Protein AF-A0A839A837-F1 (afdb_monomer)

Secondary structure (DSSP, 8-state):
--HHHHHHHHHHHHHHHHHHHHHHHHHHHHHHHHHHHHSSS-SEEEEEEE-GGG-EEEEEEE--B-TTGGGSTTTT----TT-TTB-HHHHHHHHTTGGGTTHHHHHHHTS-EEESPPPPBTTBSSSSGGGS-HHHHGGGGS--EEE-HHHHHTTTSS-HHHHHHHHHHH-

Organism: NCBI:txid2748684

Mean predicted aligned error: 4.18 Å

Sequence (171 aa):
MKKIDLFLKKSLDLVGSFFAIVILSPLLLVIAILIKIDSNGPVFFRQDRLGKDGTTFKIIKFRTMVNNAEKIGDGLSIKSESDSRITKIGSFLRNTSLDELPQLFNVIKGDMSIVGPRPPVTYHPYKGYENYPEWAKTRFKMLPGVTGLAQITVRNSVSWEKRIEWDVKYI

Structure (mmCIF, N/CA/C/O backbone):
data_AF-A0A839A837-F1
#
_entry.id   AF-A0A839A837-F1
#
loop_
_atom_site.group_PDB
_atom_site.id
_atom_site.type_symbol
_atom_site.label_atom_id
_atom_site.label_alt_id
_atom_site.label_comp_id
_atom_site.label_asym_id
_atom_site.label_entity_id
_atom_site.label_seq_id
_atom_site.pdbx_PDB_ins_code
_atom_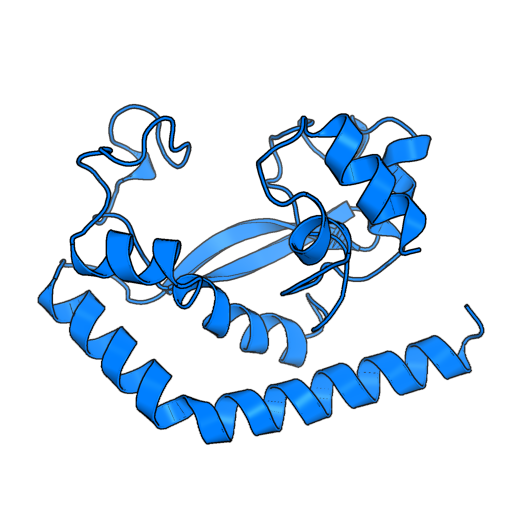site.Cartn_x
_atom_site.Cartn_y
_atom_site.Cartn_z
_atom_site.occupancy
_atom_site.B_iso_or_equiv
_atom_site.auth_seq_id
_atom_site.auth_comp_id
_atom_site.auth_asym_id
_atom_site.auth_atom_id
_atom_site.pdbx_PDB_model_num
ATOM 1 N N . MET A 1 1 ? 10.949 -6.768 -19.258 1.00 65.19 1 MET A N 1
ATOM 2 C CA . MET A 1 1 ? 10.176 -8.026 -19.108 1.00 65.19 1 MET A CA 1
ATOM 3 C C . MET A 1 1 ? 9.564 -8.426 -20.439 1.00 65.19 1 MET A C 1
ATOM 5 O O . MET A 1 1 ? 9.120 -7.546 -21.176 1.00 65.19 1 MET A O 1
ATOM 9 N N . LYS A 1 2 ? 9.540 -9.722 -20.766 1.00 80.00 2 LYS A N 1
ATOM 10 C CA . LYS A 1 2 ? 8.839 -10.205 -21.964 1.00 80.00 2 LYS A CA 1
ATOM 11 C C . LYS A 1 2 ? 7.330 -10.028 -21.751 1.00 80.00 2 LYS A C 1
ATOM 13 O O . LYS A 1 2 ? 6.849 -10.071 -20.621 1.00 80.00 2 LYS A O 1
ATOM 18 N N . LYS A 1 3 ? 6.560 -9.835 -22.830 1.00 83.44 3 LYS A N 1
ATOM 19 C CA . LYS A 1 3 ? 5.089 -9.686 -22.747 1.00 83.44 3 LYS A CA 1
ATOM 20 C C . LYS A 1 3 ? 4.428 -10.858 -22.007 1.00 83.44 3 LYS A C 1
ATOM 22 O O . LYS A 1 3 ? 3.451 -10.652 -21.294 1.00 83.44 3 LYS A O 1
ATOM 27 N N . ILE A 1 4 ? 4.995 -12.056 -22.147 1.00 89.75 4 ILE A N 1
ATOM 28 C CA . ILE A 1 4 ? 4.509 -13.268 -21.488 1.00 89.75 4 ILE A CA 1
ATOM 29 C C . ILE A 1 4 ? 4.685 -13.222 -19.965 1.00 89.75 4 ILE A C 1
ATOM 31 O O . ILE A 1 4 ? 3.758 -13.573 -19.245 1.00 89.75 4 ILE A O 1
ATOM 35 N N . ASP A 1 5 ? 5.800 -12.680 -19.469 1.00 90.12 5 ASP A N 1
ATOM 36 C CA . ASP A 1 5 ? 6.059 -12.546 -18.030 1.00 90.12 5 ASP A CA 1
ATOM 37 C C . ASP A 1 5 ? 5.028 -11.614 -17.382 1.00 90.12 5 ASP A C 1
ATOM 39 O O . ASP A 1 5 ? 4.507 -11.887 -16.304 1.00 90.12 5 ASP A O 1
ATOM 43 N N . LEU A 1 6 ? 4.694 -10.515 -18.068 1.00 88.44 6 LEU A N 1
ATOM 44 C CA . LEU A 1 6 ? 3.680 -9.563 -17.611 1.00 88.44 6 LEU A CA 1
ATOM 45 C C . LEU A 1 6 ? 2.275 -10.168 -17.621 1.00 88.44 6 LEU A C 1
ATOM 47 O O . LEU A 1 6 ? 1.478 -9.863 -16.735 1.00 88.44 6 LEU A O 1
ATOM 51 N N . PHE A 1 7 ? 1.965 -11.005 -18.612 1.00 92.56 7 PHE A N 1
ATOM 52 C CA . PHE A 1 7 ? 0.693 -11.717 -18.670 1.00 92.56 7 PHE A CA 1
ATOM 53 C C . PHE A 1 7 ? 0.566 -12.709 -17.509 1.00 92.56 7 PHE A C 1
ATOM 55 O O . PHE A 1 7 ? -0.383 -12.613 -16.735 1.00 92.56 7 PHE A O 1
ATOM 62 N N . LEU A 1 8 ? 1.565 -13.580 -17.327 1.00 95.12 8 LEU A N 1
ATOM 63 C CA . LEU A 1 8 ? 1.607 -14.542 -16.223 1.00 95.12 8 LEU A CA 1
ATOM 64 C C . LEU A 1 8 ? 1.513 -13.843 -14.867 1.00 95.12 8 LEU A C 1
ATOM 66 O O . LEU A 1 8 ? 0.729 -14.254 -14.014 1.00 95.12 8 LEU A O 1
ATOM 70 N N . LYS A 1 9 ? 2.253 -12.743 -14.691 1.00 94.19 9 LYS A N 1
ATOM 71 C CA . LYS A 1 9 ? 2.192 -11.924 -13.482 1.00 94.19 9 LYS A CA 1
ATOM 72 C C . LYS A 1 9 ? 0.773 -11.430 -13.196 1.00 94.19 9 LYS A C 1
ATOM 74 O O . LYS A 1 9 ? 0.286 -11.624 -12.089 1.00 94.19 9 LYS A O 1
ATOM 79 N N . LYS A 1 10 ? 0.097 -10.837 -14.184 1.00 94.25 10 LYS A N 1
ATOM 80 C CA . LYS A 1 10 ? -1.279 -10.342 -14.015 1.00 94.25 10 LYS A CA 1
ATOM 81 C C . LYS A 1 10 ? -2.264 -11.462 -13.679 1.00 94.25 10 LYS A C 1
ATOM 83 O O . LYS A 1 10 ? -3.135 -11.263 -12.837 1.00 94.25 10 LYS A O 1
ATOM 88 N N . SER A 1 11 ? -2.126 -12.629 -14.308 1.00 96.31 11 SER A N 1
ATOM 89 C CA . SER A 1 11 ? -2.960 -13.795 -14.002 1.00 96.31 11 SER A CA 1
ATOM 90 C C . SER A 1 11 ? -2.745 -14.281 -12.568 1.00 96.31 11 SER A C 1
ATOM 92 O O . SER A 1 11 ? -3.720 -14.522 -11.860 1.00 96.31 11 SER A O 1
ATOM 94 N N . LEU A 1 12 ? -1.490 -14.366 -12.115 1.00 97.12 12 LEU A N 1
ATOM 95 C CA . LEU A 1 12 ? -1.158 -14.719 -10.732 1.00 97.12 12 LEU A CA 1
ATOM 96 C C . LEU A 1 12 ? -1.680 -13.680 -9.734 1.00 97.12 12 LEU A C 1
ATOM 98 O O . LEU A 1 12 ? -2.237 -14.058 -8.708 1.00 97.12 12 LEU A O 1
ATOM 102 N N . ASP A 1 13 ? -1.547 -12.389 -10.046 1.00 97.62 13 ASP A N 1
ATOM 103 C CA . ASP A 1 13 ? -2.044 -11.298 -9.205 1.00 97.62 13 ASP A CA 1
ATOM 104 C C . ASP A 1 13 ? -3.574 -11.385 -9.032 1.00 97.62 13 ASP A C 1
ATOM 106 O O . ASP A 1 13 ? -4.076 -11.275 -7.911 1.00 97.62 13 ASP A O 1
ATOM 110 N N . LEU A 1 14 ? -4.317 -11.645 -10.114 1.00 97.75 14 LEU A N 1
ATOM 111 C CA . LEU A 1 14 ? -5.775 -11.789 -10.083 1.00 97.75 14 LEU A CA 1
ATOM 112 C C . LEU A 1 14 ? -6.218 -13.034 -9.302 1.00 97.75 14 LEU A C 1
ATOM 114 O O . LEU A 1 14 ? -7.021 -12.926 -8.375 1.00 97.75 14 LEU A O 1
ATOM 118 N N . VAL A 1 15 ? -5.685 -14.206 -9.660 1.00 98.19 15 VAL A N 1
ATOM 119 C CA . VAL A 1 15 ? -6.055 -15.488 -9.038 1.00 98.19 15 VAL A CA 1
ATOM 120 C C . VAL A 1 15 ? -5.650 -15.504 -7.564 1.00 98.19 15 VAL A C 1
ATOM 122 O O . VAL A 1 15 ? -6.458 -15.847 -6.701 1.00 98.19 15 VAL A O 1
ATOM 125 N N . GLY A 1 16 ? -4.426 -15.069 -7.259 1.00 98.00 16 GLY A N 1
ATOM 126 C CA . GLY A 1 16 ? -3.912 -14.995 -5.895 1.00 98.00 16 GLY A CA 1
ATOM 127 C C . GLY A 1 16 ? -4.724 -14.044 -5.020 1.00 98.00 16 GLY A C 1
ATOM 128 O O . GLY A 1 16 ? -5.091 -14.409 -3.906 1.00 98.00 16 GLY A O 1
ATOM 129 N N . SER A 1 17 ? -5.079 -12.859 -5.530 1.00 97.62 17 SER A N 1
ATOM 130 C CA . SER A 1 17 ? -5.884 -11.894 -4.766 1.00 97.62 17 SER A CA 1
ATOM 131 C C . SER A 1 17 ? -7.315 -12.375 -4.549 1.00 97.62 17 SER A C 1
ATOM 133 O O . SER A 1 17 ? -7.863 -12.163 -3.469 1.00 97.62 17 SER A O 1
ATOM 135 N N . PHE A 1 18 ? -7.908 -13.056 -5.535 1.00 98.19 18 PHE A N 1
ATOM 136 C CA . PHE A 1 18 ? -9.233 -13.659 -5.398 1.00 98.19 18 PHE A CA 1
ATOM 137 C C . PHE A 1 18 ? -9.267 -14.684 -4.259 1.00 98.19 18 PHE A C 1
ATOM 139 O O . PHE A 1 18 ? -10.060 -14.538 -3.327 1.00 98.19 18 PHE A O 1
ATOM 146 N N . PHE A 1 19 ? -8.368 -15.672 -4.276 1.00 98.25 19 PHE A N 1
ATOM 147 C CA . PHE A 1 19 ? -8.312 -16.680 -3.215 1.00 98.25 19 PHE A CA 1
ATOM 148 C C . PHE A 1 19 ? -7.941 -16.078 -1.858 1.00 98.25 19 PHE A C 1
ATOM 150 O O . PHE A 1 19 ? -8.549 -16.438 -0.851 1.00 98.25 19 PHE A O 1
ATOM 157 N N . ALA A 1 20 ? -7.007 -15.123 -1.824 1.00 97.81 20 ALA A N 1
ATOM 158 C CA . ALA A 1 20 ? -6.653 -14.422 -0.595 1.00 97.81 20 ALA A CA 1
ATOM 159 C C . ALA A 1 20 ? -7.863 -13.700 0.013 1.00 97.81 20 ALA A C 1
ATOM 161 O O . ALA A 1 20 ? -8.095 -13.823 1.211 1.00 97.81 20 ALA A O 1
ATOM 162 N N . ILE A 1 21 ? -8.676 -13.005 -0.791 1.00 97.94 21 ILE A N 1
ATOM 163 C CA . ILE A 1 21 ? -9.896 -12.347 -0.303 1.00 97.94 21 ILE A CA 1
ATOM 164 C C . ILE A 1 21 ? -10.902 -13.366 0.228 1.00 97.94 21 ILE A C 1
ATOM 166 O O . ILE A 1 21 ? -11.457 -13.141 1.299 1.00 97.94 21 ILE A O 1
ATOM 170 N N . VAL A 1 22 ? -11.129 -14.480 -0.475 1.00 98.06 22 VAL A N 1
ATOM 171 C CA . VAL A 1 22 ? -12.069 -15.521 -0.024 1.00 98.06 22 VAL A CA 1
ATOM 172 C C . VAL A 1 22 ? -11.633 -16.092 1.327 1.00 98.06 22 VAL A C 1
ATOM 174 O O . VAL A 1 22 ? -12.423 -16.096 2.271 1.00 98.06 22 VAL A O 1
ATOM 177 N N . ILE A 1 23 ? -10.365 -16.495 1.446 1.00 98.25 23 ILE A N 1
ATOM 178 C CA . ILE A 1 23 ? -9.805 -17.092 2.668 1.00 98.25 23 ILE A CA 1
ATOM 179 C C . ILE A 1 23 ? -9.787 -16.083 3.821 1.00 98.25 23 ILE A C 1
ATOM 181 O O . ILE A 1 23 ? -10.133 -16.422 4.950 1.00 98.25 23 ILE A O 1
ATOM 185 N N . LEU A 1 24 ? -9.408 -14.832 3.548 1.00 97.56 24 LEU A N 1
ATOM 186 C CA . LEU A 1 24 ? -9.317 -13.782 4.563 1.00 97.56 24 LEU A CA 1
ATOM 187 C C . LEU A 1 24 ? -10.666 -13.116 4.859 1.00 97.56 24 LEU A C 1
ATOM 189 O O . LEU A 1 24 ? -10.741 -12.324 5.796 1.00 97.56 24 LEU A O 1
ATOM 193 N N . SER A 1 25 ? -11.734 -13.416 4.114 1.00 97.50 25 SER A N 1
ATOM 194 C CA . SER A 1 25 ? -13.031 -12.746 4.273 1.00 97.50 25 SER A CA 1
ATOM 195 C C . SER A 1 25 ? -13.595 -12.781 5.702 1.00 97.50 25 SER A C 1
ATOM 197 O O . SER A 1 25 ? -14.081 -11.730 6.134 1.00 97.50 25 SER A O 1
ATOM 199 N N . PRO A 1 26 ? -13.461 -13.867 6.500 1.00 98.06 26 PRO A N 1
ATOM 200 C CA . PRO A 1 26 ? -13.911 -13.848 7.892 1.00 98.06 26 PRO A CA 1
ATOM 201 C C . PRO A 1 26 ? -13.113 -12.847 8.736 1.00 98.06 26 PRO A C 1
ATOM 203 O O . PRO A 1 26 ? -13.690 -12.084 9.509 1.00 98.06 26 PRO A O 1
ATOM 206 N N . LEU A 1 27 ? -11.791 -12.784 8.541 1.00 97.69 27 LEU A N 1
ATOM 207 C CA . LEU A 1 27 ? -10.919 -11.831 9.229 1.00 97.69 27 LEU A CA 1
ATOM 208 C C . LEU A 1 27 ? -11.235 -10.385 8.819 1.00 97.69 27 LEU A C 1
ATOM 210 O O . LEU A 1 27 ? -11.336 -9.512 9.679 1.00 97.69 27 LEU A O 1
ATOM 214 N N . LEU A 1 28 ? -11.430 -10.127 7.522 1.00 97.50 28 LEU A N 1
ATOM 215 C CA . LEU A 1 28 ? -11.800 -8.802 7.015 1.00 97.50 28 LEU A CA 1
ATOM 216 C C . LEU A 1 28 ? -13.129 -8.323 7.613 1.00 97.50 28 LEU A C 1
ATOM 218 O O . LEU A 1 28 ? -13.253 -7.145 7.952 1.00 97.50 28 LEU A O 1
ATOM 222 N N . LEU A 1 29 ? -14.101 -9.227 7.775 1.00 98.06 29 LEU A N 1
ATOM 223 C CA . LEU A 1 29 ? -15.386 -8.924 8.401 1.00 98.06 29 LEU A CA 1
ATOM 224 C C . LEU A 1 29 ? -15.228 -8.586 9.889 1.00 98.06 29 LEU A C 1
ATOM 226 O O . LEU A 1 29 ? -15.771 -7.580 10.343 1.00 98.06 29 LEU A O 1
ATOM 230 N N . VAL A 1 30 ? -14.443 -9.370 10.635 1.00 98.25 30 VAL A N 1
ATOM 231 C CA . VAL A 1 30 ? -14.146 -9.087 12.051 1.00 98.25 30 VAL A CA 1
ATOM 232 C C . VAL A 1 30 ? -13.478 -7.719 12.201 1.00 98.25 30 VAL A C 1
ATOM 234 O O . VAL A 1 30 ? -13.924 -6.905 13.008 1.00 98.25 30 VAL A O 1
ATOM 237 N N . ILE A 1 31 ? -12.467 -7.416 11.382 1.00 97.94 31 ILE A N 1
ATOM 238 C CA . ILE A 1 31 ? -11.794 -6.108 11.393 1.00 97.94 31 ILE A CA 1
ATOM 239 C C . ILE A 1 31 ? -12.788 -4.979 11.086 1.00 97.94 31 ILE A C 1
ATOM 241 O O . ILE A 1 31 ? -12.788 -3.954 11.771 1.00 97.94 31 ILE A O 1
ATOM 245 N N . ALA A 1 32 ? -13.668 -5.162 10.097 1.00 97.56 32 ALA A N 1
ATOM 246 C CA . ALA A 1 32 ? -14.683 -4.174 9.744 1.00 97.56 32 ALA A CA 1
ATOM 247 C C . ALA A 1 32 ? -15.636 -3.861 10.911 1.00 97.56 32 ALA A C 1
ATOM 249 O O . ALA A 1 32 ? -15.954 -2.691 11.145 1.00 97.56 32 ALA A O 1
ATOM 250 N N . ILE A 1 33 ? -16.053 -4.887 11.659 1.00 97.81 33 ILE A N 1
ATOM 251 C CA . ILE A 1 33 ? -16.887 -4.740 12.859 1.00 97.81 33 ILE A CA 1
ATOM 252 C C . ILE A 1 33 ? -16.116 -3.994 13.956 1.00 97.81 33 ILE A C 1
ATOM 254 O O . ILE A 1 33 ? -16.632 -3.018 14.500 1.00 97.81 33 ILE A O 1
ATOM 258 N N . LEU A 1 34 ? -14.865 -4.379 14.235 1.00 97.19 34 LEU A N 1
ATOM 259 C CA . LEU A 1 34 ? -14.033 -3.717 15.249 1.00 97.19 34 LEU A CA 1
ATOM 260 C C . LEU A 1 34 ? -13.837 -2.223 14.954 1.00 97.19 34 LEU A C 1
ATOM 262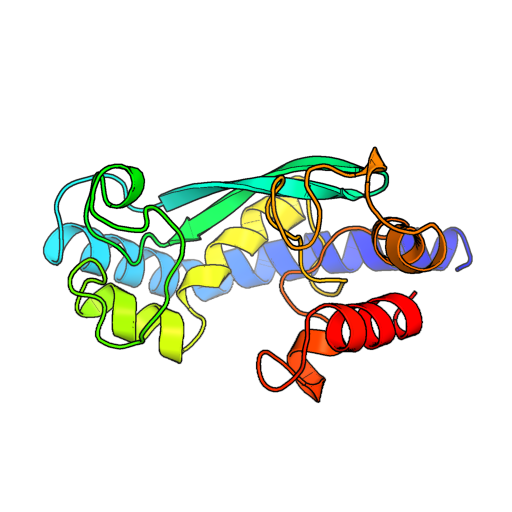 O O . LEU A 1 34 ? -13.954 -1.401 15.859 1.00 97.19 34 LEU A O 1
ATOM 266 N N . ILE A 1 35 ? -13.626 -1.846 13.689 1.00 96.81 35 ILE A N 1
ATOM 267 C CA . ILE A 1 35 ? -13.502 -0.434 13.280 1.00 96.81 35 ILE A CA 1
ATOM 268 C C . ILE A 1 35 ? -14.792 0.351 13.547 1.00 96.81 35 ILE A C 1
ATOM 270 O O . ILE A 1 35 ? -14.723 1.529 13.908 1.00 96.81 35 ILE A O 1
ATOM 274 N N . LYS A 1 36 ? -15.961 -0.274 13.347 1.00 95.81 36 LYS A N 1
ATOM 275 C CA . LYS A 1 36 ? -17.272 0.345 13.597 1.00 95.81 36 LYS A CA 1
ATOM 276 C C . LYS A 1 36 ? -17.568 0.527 15.080 1.00 95.81 36 LYS A C 1
ATOM 278 O O . LYS A 1 36 ? -18.227 1.501 15.427 1.00 95.81 36 LYS A O 1
ATOM 283 N N . ILE A 1 37 ? -17.084 -0.384 15.920 1.00 95.81 37 ILE A N 1
ATOM 284 C CA . ILE A 1 37 ? -17.207 -0.288 17.378 1.00 95.81 37 ILE A CA 1
ATOM 285 C C . ILE A 1 37 ? -16.257 0.787 17.925 1.00 95.81 37 ILE A C 1
ATOM 287 O O . ILE A 1 37 ? -16.652 1.569 18.782 1.00 95.81 37 ILE A O 1
ATOM 291 N N . ASP A 1 38 ? -15.024 0.856 17.414 1.00 92.75 38 ASP A N 1
ATOM 292 C CA . ASP A 1 38 ? -13.987 1.759 17.935 1.00 92.75 38 ASP A CA 1
ATOM 293 C C . ASP A 1 38 ? -14.210 3.231 17.540 1.00 92.75 38 ASP A C 1
ATOM 295 O O . ASP A 1 38 ? -13.845 4.143 18.279 1.00 92.75 38 ASP A O 1
ATOM 299 N N . SER A 1 39 ? -14.811 3.505 16.372 1.00 91.88 39 SER A N 1
ATOM 300 C CA . SER A 1 39 ? -15.118 4.885 15.965 1.00 91.88 39 SER A CA 1
ATOM 301 C C . SER A 1 39 ? -16.256 5.013 14.944 1.00 91.88 39 SER A C 1
ATOM 303 O O . SER A 1 39 ? -16.414 4.214 14.019 1.00 91.88 39 SER A O 1
ATOM 305 N N . ASN A 1 40 ? -17.012 6.112 15.030 1.00 90.81 40 ASN A N 1
ATOM 306 C CA . ASN A 1 40 ? -18.067 6.450 14.066 1.00 90.81 40 ASN A CA 1
ATOM 307 C C . ASN A 1 40 ? -17.512 6.703 12.659 1.00 90.81 40 ASN A C 1
ATOM 309 O O . ASN A 1 40 ? -16.434 7.270 12.520 1.00 90.81 40 ASN A O 1
ATOM 313 N N . GLY A 1 41 ? -18.258 6.346 11.607 1.00 91.56 41 GLY A N 1
ATOM 314 C CA . GLY A 1 41 ? -17.941 6.628 10.192 1.00 91.56 41 GLY A CA 1
ATOM 315 C C . GLY A 1 41 ? -17.659 5.376 9.337 1.00 91.56 41 GLY A C 1
ATOM 316 O O . GLY A 1 41 ? -18.060 4.275 9.725 1.00 91.56 41 GLY A O 1
ATOM 317 N N . PRO A 1 42 ? -17.073 5.515 8.132 1.00 94.88 42 PRO A N 1
ATOM 318 C CA . PRO A 1 42 ? -16.893 4.404 7.192 1.00 94.88 42 PRO A CA 1
ATOM 319 C C . PRO A 1 42 ? -15.776 3.436 7.611 1.00 94.88 42 PRO A C 1
ATOM 321 O O . PRO A 1 42 ? -14.779 3.842 8.196 1.00 94.88 42 PRO A O 1
ATOM 324 N N . VAL A 1 43 ? -15.921 2.154 7.251 1.00 96.81 43 VAL A 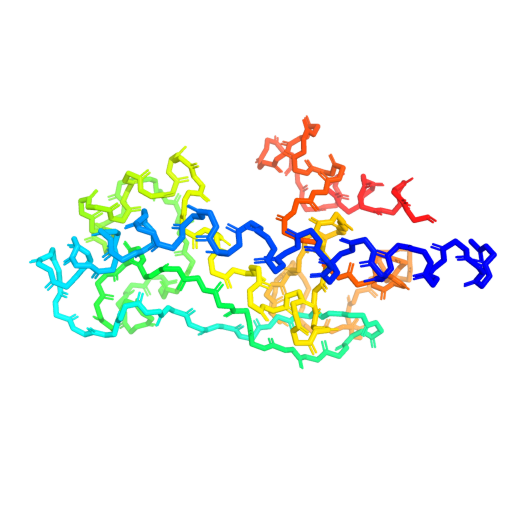N 1
ATOM 325 C CA . VAL A 1 43 ? -14.893 1.118 7.492 1.00 96.81 43 VAL A CA 1
ATOM 326 C C . VAL A 1 43 ? -13.654 1.350 6.630 1.00 96.81 43 VAL A C 1
ATOM 328 O O . VAL A 1 43 ? -12.526 1.212 7.099 1.00 96.81 43 VAL A O 1
ATOM 331 N N . PHE A 1 44 ? -13.868 1.692 5.359 1.00 96.75 44 PHE A N 1
ATOM 332 C CA . PHE A 1 44 ? -12.792 1.865 4.397 1.00 96.75 44 PHE A CA 1
ATOM 333 C C . PHE A 1 44 ? -12.374 3.324 4.284 1.00 96.75 44 PHE A C 1
ATOM 335 O O . PHE A 1 44 ? -13.206 4.222 4.137 1.00 96.75 44 PHE A O 1
ATOM 342 N N . PHE A 1 45 ? -11.065 3.528 4.275 1.00 94.62 45 PHE A N 1
ATOM 343 C CA . PHE A 1 45 ? -10.420 4.769 3.898 1.00 94.62 45 PHE A CA 1
ATOM 344 C C . PHE A 1 45 ? -9.986 4.689 2.431 1.00 94.62 45 PHE A C 1
ATOM 346 O O . PHE A 1 45 ? -9.484 3.658 1.975 1.00 94.62 45 PHE A O 1
ATOM 353 N N . ARG A 1 46 ? -10.192 5.781 1.689 1.00 95.44 46 ARG A N 1
ATOM 354 C CA . ARG A 1 46 ? -9.798 5.895 0.282 1.00 95.44 46 ARG A CA 1
ATOM 355 C C . ARG A 1 46 ? -8.965 7.147 0.073 1.00 95.44 46 ARG A C 1
ATOM 357 O O . ARG A 1 46 ? -9.354 8.217 0.531 1.00 95.44 46 ARG A O 1
ATOM 364 N N . GLN A 1 47 ? -7.855 7.023 -0.647 1.00 94.88 47 GLN A N 1
ATOM 365 C CA . GLN A 1 47 ? -6.981 8.156 -0.950 1.00 94.88 47 GLN A CA 1
ATOM 366 C C . GLN A 1 47 ? -6.415 8.049 -2.360 1.00 94.88 47 GLN A C 1
ATOM 368 O O . GLN A 1 47 ? -6.102 6.954 -2.826 1.00 94.88 47 GLN A O 1
ATOM 373 N N . ASP A 1 48 ? -6.253 9.189 -3.023 1.00 97.00 48 ASP A N 1
ATOM 374 C CA . ASP A 1 48 ? -5.626 9.221 -4.337 1.00 97.00 48 ASP A CA 1
ATOM 375 C C . ASP A 1 48 ? -4.131 8.880 -4.234 1.00 97.00 48 ASP A C 1
ATOM 377 O O . ASP A 1 48 ? -3.415 9.256 -3.289 1.00 97.00 48 ASP A O 1
ATOM 381 N N . ARG A 1 49 ? -3.678 8.094 -5.204 1.00 97.75 49 ARG A N 1
ATOM 382 C CA . ARG A 1 49 ? -2.324 7.565 -5.322 1.00 97.75 49 ARG A CA 1
ATOM 383 C C . ARG A 1 49 ? -1.868 7.614 -6.767 1.00 97.75 49 ARG A C 1
ATOM 385 O O . ARG A 1 49 ? -2.681 7.439 -7.669 1.00 97.75 49 ARG A O 1
ATOM 392 N N . LEU A 1 50 ? -0.564 7.792 -6.961 1.00 98.12 50 LEU A N 1
ATOM 393 C CA . LEU A 1 50 ? 0.052 7.625 -8.274 1.00 98.12 50 LEU A CA 1
ATOM 394 C C . LEU A 1 50 ? 0.305 6.136 -8.528 1.00 98.12 50 LEU A C 1
ATOM 396 O O . LEU A 1 50 ? 0.902 5.443 -7.700 1.00 98.12 50 LEU A O 1
ATOM 400 N N . GLY A 1 51 ? -0.176 5.659 -9.667 1.00 97.50 51 GLY A N 1
ATOM 401 C CA . GLY A 1 51 ? -0.013 4.307 -10.174 1.00 97.50 51 GLY A CA 1
ATOM 402 C C . GLY A 1 51 ? 0.848 4.274 -11.431 1.00 97.50 51 GLY A C 1
ATOM 403 O O . GLY A 1 51 ? 1.704 5.135 -11.648 1.00 97.50 51 GLY A O 1
ATOM 404 N N . LYS A 1 52 ? 0.635 3.244 -12.251 1.00 97.12 52 LYS A N 1
ATOM 405 C CA . LYS A 1 52 ? 1.430 3.012 -13.456 1.00 97.12 52 LYS A CA 1
ATOM 406 C C . LYS A 1 52 ? 1.344 4.206 -14.414 1.00 97.12 52 LYS A C 1
ATOM 408 O O . LYS A 1 52 ? 0.258 4.741 -14.625 1.00 97.12 52 LYS A O 1
ATOM 413 N N . ASP A 1 53 ? 2.478 4.610 -14.975 1.00 96.81 53 ASP A N 1
ATOM 414 C CA . ASP A 1 53 ? 2.609 5.722 -15.924 1.00 96.81 53 ASP A CA 1
ATOM 415 C C . ASP A 1 53 ? 2.013 7.045 -15.389 1.00 96.81 53 ASP A C 1
ATOM 417 O O . ASP A 1 53 ? 1.518 7.874 -16.144 1.00 96.81 53 ASP A O 1
ATOM 421 N N . GLY A 1 54 ? 2.007 7.229 -14.061 1.00 96.12 54 GLY A N 1
ATOM 422 C CA . GLY A 1 54 ? 1.475 8.430 -13.407 1.00 96.12 54 GLY A CA 1
ATOM 423 C C . GLY A 1 54 ? -0.051 8.471 -13.270 1.00 96.12 54 G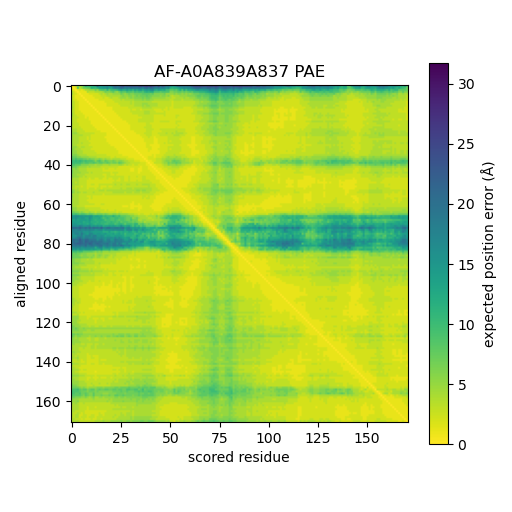LY A C 1
ATOM 424 O O . GLY A 1 54 ? -0.585 9.421 -12.694 1.00 96.12 54 GLY A O 1
ATOM 425 N N . THR A 1 55 ? -0.765 7.442 -13.739 1.00 97.38 55 THR A N 1
ATOM 426 C CA . THR A 1 55 ? -2.229 7.356 -13.623 1.00 97.38 55 THR A CA 1
ATOM 427 C C . THR A 1 55 ? -2.674 7.397 -12.162 1.00 97.38 55 THR A C 1
ATOM 429 O O . THR A 1 55 ? -2.081 6.757 -11.295 1.00 97.38 55 THR A O 1
ATOM 432 N N . THR A 1 56 ? -3.712 8.177 -11.855 1.00 97.94 56 THR A N 1
ATOM 433 C CA . THR A 1 56 ? -4.216 8.284 -10.478 1.00 97.94 56 THR A CA 1
ATOM 434 C C . THR A 1 56 ? -5.284 7.230 -10.213 1.00 97.94 56 THR A C 1
ATOM 436 O O . THR A 1 56 ? -6.194 7.048 -11.018 1.00 97.94 56 THR A O 1
ATOM 439 N N . PHE A 1 57 ? -5.209 6.572 -9.057 1.00 98.19 57 PHE A N 1
ATOM 440 C CA . PHE A 1 57 ? -6.234 5.640 -8.588 1.00 98.19 57 PHE A CA 1
ATOM 441 C C . PHE A 1 57 ? -6.523 5.838 -7.096 1.00 98.19 57 PHE A C 1
ATOM 443 O O . PHE A 1 57 ? -5.728 6.428 -6.361 1.00 98.19 57 PHE A O 1
ATOM 450 N N . LYS A 1 58 ? -7.670 5.325 -6.638 1.00 98.06 58 LYS A N 1
ATOM 451 C CA . LYS A 1 58 ? -8.054 5.351 -5.222 1.00 98.06 58 LYS A CA 1
ATOM 452 C C . LYS A 1 58 ? -7.614 4.066 -4.537 1.00 98.06 58 LYS A C 1
ATOM 454 O O . LYS A 1 58 ? -8.211 3.013 -4.762 1.00 98.06 58 LYS A O 1
ATOM 459 N N . ILE A 1 59 ? -6.610 4.164 -3.671 1.00 97.81 59 ILE A N 1
ATOM 460 C CA . ILE A 1 59 ? -6.209 3.044 -2.816 1.00 97.81 59 ILE A CA 1
ATOM 461 C C . ILE A 1 59 ? -7.287 2.782 -1.768 1.00 97.81 59 ILE A C 1
ATOM 463 O O . ILE A 1 59 ? -7.859 3.732 -1.232 1.00 97.81 59 ILE A O 1
ATOM 467 N N . ILE A 1 60 ? -7.557 1.513 -1.474 1.00 97.88 60 ILE A N 1
ATOM 468 C CA . ILE A 1 60 ? -8.516 1.095 -0.452 1.00 97.88 60 ILE A CA 1
ATOM 469 C C . ILE A 1 60 ? -7.735 0.545 0.739 1.00 97.88 60 ILE A C 1
ATOM 471 O O . ILE A 1 60 ? -6.900 -0.343 0.593 1.00 97.88 60 ILE A O 1
ATOM 475 N N . LYS A 1 61 ? -8.017 1.071 1.928 1.00 96.69 61 LYS A N 1
ATOM 476 C CA . LYS A 1 61 ? -7.472 0.582 3.198 1.00 96.69 61 LYS A CA 1
ATOM 477 C C . LYS A 1 61 ? -8.568 0.486 4.238 1.00 96.69 61 LYS A C 1
ATOM 479 O O . LYS A 1 61 ? -9.613 1.126 4.100 1.00 96.69 61 LYS A O 1
ATOM 484 N N . PHE A 1 62 ? -8.321 -0.249 5.311 1.00 97.69 62 PHE A N 1
ATOM 485 C CA . PHE A 1 62 ? -9.111 -0.050 6.515 1.00 97.69 62 PHE A CA 1
ATOM 486 C C . PHE A 1 62 ? -8.794 1.309 7.127 1.00 97.69 62 PHE A C 1
ATOM 488 O O . PHE A 1 62 ? -7.662 1.794 7.094 1.00 97.69 62 PHE A O 1
ATOM 495 N N . ARG A 1 63 ? -9.819 1.950 7.676 1.00 95.69 63 ARG A N 1
ATOM 496 C CA . ARG A 1 63 ? -9.659 3.214 8.373 1.00 95.69 63 ARG A CA 1
ATOM 497 C C . ARG A 1 63 ? -8.987 2.972 9.722 1.00 95.69 63 ARG A C 1
ATOM 499 O O . ARG A 1 63 ? -9.516 2.253 10.559 1.00 95.69 63 ARG A O 1
ATOM 506 N N . THR A 1 64 ? -7.861 3.642 9.942 1.00 94.00 64 THR A N 1
ATOM 507 C CA . THR A 1 64 ? -7.104 3.567 11.203 1.00 94.00 64 THR A CA 1
ATOM 508 C C . THR A 1 64 ? -7.213 4.843 12.042 1.00 94.00 64 THR A C 1
ATOM 510 O O . THR A 1 64 ? -6.804 4.862 13.199 1.00 94.00 64 THR A O 1
ATOM 513 N N . MET A 1 65 ? -7.741 5.925 11.468 1.00 92.44 65 MET A N 1
ATOM 514 C CA . MET A 1 65 ? -7.889 7.224 12.128 1.00 92.44 65 MET A CA 1
ATOM 515 C C . MET A 1 65 ? -9.364 7.555 12.369 1.00 92.44 65 MET A C 1
ATOM 517 O O . MET A 1 65 ? -10.241 7.019 11.691 1.00 92.44 65 MET A O 1
ATOM 521 N N . VAL A 1 66 ? -9.638 8.451 13.316 1.00 90.06 66 VAL A N 1
ATOM 522 C CA . VAL A 1 66 ? -10.984 8.979 13.570 1.00 90.06 66 VAL A CA 1
ATOM 523 C C . VAL A 1 66 ? -11.578 9.615 12.312 1.00 90.06 66 VAL A C 1
ATOM 525 O O . VAL A 1 66 ? -10.868 10.048 11.401 1.00 90.06 66 VAL A O 1
ATOM 528 N N . ASN A 1 67 ? -12.907 9.678 12.245 1.00 84.56 67 ASN A N 1
ATOM 529 C CA . ASN A 1 67 ? -13.576 10.357 11.141 1.00 84.56 67 ASN A CA 1
ATOM 530 C C . ASN A 1 67 ? -13.194 11.845 11.108 1.00 84.56 67 ASN A C 1
ATOM 532 O O . ASN A 1 67 ? -13.129 12.480 12.159 1.00 84.56 67 ASN A O 1
ATOM 536 N N . ASN A 1 68 ? -12.996 12.404 9.914 1.00 82.19 68 ASN A N 1
ATOM 537 C CA . ASN A 1 68 ? -12.513 13.772 9.694 1.00 82.19 68 ASN A CA 1
ATOM 538 C C . ASN A 1 68 ? -11.072 14.050 10.169 1.00 82.19 68 ASN A C 1
ATOM 540 O O . ASN A 1 68 ? -10.717 15.214 10.359 1.00 82.19 68 ASN A O 1
ATOM 544 N N . ALA A 1 69 ? -10.226 13.030 10.356 1.00 81.56 69 ALA A N 1
ATOM 545 C CA . ALA A 1 69 ? -8.818 13.232 10.713 1.00 81.56 69 ALA A CA 1
ATOM 546 C C . ALA A 1 69 ? -8.068 14.149 9.726 1.00 81.56 69 ALA A C 1
ATOM 548 O O . ALA A 1 69 ? -7.141 14.852 10.122 1.00 81.56 69 ALA A O 1
ATOM 549 N N . GLU A 1 70 ? -8.499 14.204 8.463 1.00 77.81 70 GLU A N 1
ATOM 550 C CA . GLU A 1 70 ? -7.968 15.113 7.449 1.00 77.81 70 GLU A CA 1
ATOM 551 C C . GLU A 1 70 ? -8.184 16.602 7.768 1.00 77.81 70 GLU A C 1
ATOM 553 O O . GLU A 1 70 ? -7.452 17.436 7.244 1.00 77.81 70 GLU A O 1
ATOM 558 N N . LYS A 1 71 ? -9.151 16.934 8.635 1.00 78.25 71 LYS A N 1
ATOM 559 C CA . LYS A 1 71 ? -9.479 18.308 9.057 1.00 78.25 71 LYS A CA 1
ATOM 560 C C . LYS A 1 71 ? -8.860 18.697 10.402 1.00 78.25 71 LYS A C 1
ATOM 562 O O . LYS A 1 71 ? -9.080 19.808 10.871 1.00 78.25 71 LYS A O 1
ATOM 567 N N . ILE A 1 72 ? -8.133 17.787 11.046 1.00 74.69 72 ILE A N 1
ATOM 568 C CA . ILE A 1 72 ? -7.588 17.973 12.394 1.00 74.69 72 ILE A CA 1
ATOM 569 C C . ILE A 1 72 ? -6.065 18.008 12.293 1.00 74.69 72 ILE A C 1
ATOM 571 O O . ILE A 1 72 ? -5.482 17.058 11.780 1.00 74.69 72 ILE A O 1
ATOM 575 N N . GLY A 1 73 ? -5.410 19.048 12.817 1.00 72.62 73 GLY A N 1
ATOM 576 C CA . GLY A 1 73 ? -3.945 19.118 12.918 1.00 72.62 73 GLY A CA 1
ATOM 577 C C . GLY A 1 73 ? -3.224 18.927 11.576 1.00 72.62 73 GLY A C 1
ATOM 578 O O . GLY A 1 73 ? -3.524 19.605 10.600 1.00 72.62 73 GLY A O 1
ATOM 579 N N . ASP A 1 74 ? -2.297 17.967 11.513 1.00 71.50 74 ASP A N 1
ATOM 580 C CA . ASP A 1 74 ? -1.445 17.671 10.344 1.00 71.50 74 ASP A CA 1
ATOM 581 C C . ASP A 1 74 ? -2.149 16.905 9.195 1.00 71.50 74 ASP A C 1
ATOM 583 O O . ASP A 1 74 ? -1.504 16.321 8.317 1.00 71.50 74 ASP A O 1
ATOM 587 N N . GLY A 1 75 ? -3.483 16.841 9.201 1.00 78.81 75 GLY A N 1
ATOM 588 C CA . GLY A 1 75 ? -4.281 16.100 8.221 1.00 78.81 75 GLY A CA 1
ATOM 589 C C . GLY A 1 75 ? -3.933 14.604 8.148 1.00 78.81 75 GLY A C 1
ATOM 590 O O . GLY A 1 75 ? -3.813 13.918 9.151 1.00 78.81 75 GLY A O 1
ATOM 591 N N . LEU A 1 76 ? -3.743 14.047 6.957 1.00 75.06 76 LEU A N 1
ATOM 592 C CA . LEU A 1 76 ? -3.447 12.610 6.808 1.00 75.06 76 LEU A CA 1
ATOM 593 C C . LEU A 1 76 ? -1.962 12.259 7.009 1.00 75.06 76 LEU A C 1
ATOM 595 O O . LEU A 1 76 ? -1.577 11.092 6.904 1.00 75.06 76 LEU A O 1
ATOM 599 N N . SER A 1 77 ? -1.124 13.262 7.275 1.00 73.19 77 SER A N 1
ATOM 600 C CA . SER A 1 77 ? 0.289 13.070 7.577 1.00 73.19 77 SER A CA 1
ATOM 601 C C . SER A 1 77 ? 0.445 12.693 9.043 1.00 73.19 77 SER A C 1
ATOM 603 O O . SER A 1 77 ? -0.027 13.399 9.933 1.00 73.19 77 SER A O 1
ATOM 605 N N . ILE A 1 78 ? 1.119 11.573 9.287 1.00 70.38 78 ILE A N 1
ATOM 606 C CA . ILE A 1 78 ? 1.362 11.053 10.632 1.00 70.38 78 ILE A CA 1
ATOM 607 C C . ILE A 1 78 ? 2.820 11.317 10.962 1.00 70.38 78 ILE A C 1
ATOM 609 O O . ILE A 1 78 ? 3.711 10.792 10.293 1.00 70.38 78 ILE A O 1
ATOM 613 N N . LYS A 1 79 ? 3.043 12.164 11.967 1.00 66.06 79 LYS A N 1
ATOM 614 C CA . LYS A 1 79 ? 4.382 12.551 12.428 1.00 66.06 79 LYS A CA 1
ATOM 615 C C . LYS A 1 79 ? 4.863 11.736 13.628 1.00 66.06 79 LYS A C 1
ATOM 617 O O . LYS A 1 79 ? 6.060 11.683 13.870 1.00 66.06 79 LYS A O 1
ATOM 622 N N . SER A 1 80 ? 3.945 11.106 14.359 1.00 65.12 80 SER A N 1
ATOM 623 C CA . SER A 1 80 ? 4.238 10.303 15.546 1.00 65.12 80 SER A CA 1
ATOM 624 C C . SER A 1 80 ? 3.306 9.096 15.624 1.00 65.12 80 SER A C 1
ATOM 626 O O . SER A 1 80 ? 2.164 9.164 15.176 1.00 65.12 80 SER A O 1
ATOM 628 N N . GLU A 1 81 ? 3.769 8.002 16.225 1.00 63.38 81 GLU A N 1
ATOM 629 C CA . GLU A 1 81 ? 2.916 6.852 16.556 1.00 63.38 81 GLU A CA 1
ATOM 630 C C . GLU A 1 81 ? 1.905 7.170 17.669 1.00 63.38 81 GLU A C 1
ATOM 632 O O . GLU A 1 81 ? 0.865 6.524 17.757 1.00 63.38 81 GLU A O 1
ATOM 637 N N . SER A 1 82 ? 2.161 8.212 18.469 1.00 66.12 82 SER A N 1
ATOM 638 C CA . SER A 1 82 ? 1.266 8.718 19.522 1.00 66.12 82 SER A CA 1
ATOM 639 C C . SER A 1 82 ? 0.218 9.724 19.028 1.00 66.12 82 SER A C 1
ATOM 641 O O . SER A 1 82 ? -0.326 10.504 19.809 1.00 66.12 82 SER A O 1
ATOM 643 N N . ASP A 1 83 ? -0.056 9.744 17.725 1.00 79.19 83 ASP A N 1
ATOM 644 C CA . ASP A 1 83 ? -1.028 10.653 17.126 1.00 79.19 83 ASP A CA 1
ATOM 645 C C . ASP A 1 83 ? -2.442 10.382 17.663 1.00 79.19 83 ASP A C 1
ATOM 647 O O . ASP A 1 83 ? -3.015 9.314 17.437 1.00 79.19 83 ASP A O 1
ATOM 651 N N . SER A 1 84 ? -3.021 11.371 18.351 1.00 81.19 84 SER A N 1
ATOM 652 C CA . SER A 1 84 ? -4.332 11.271 19.006 1.00 81.19 84 SER A CA 1
ATOM 653 C C . SER A 1 84 ? -5.490 10.997 18.043 1.00 81.19 84 SER A C 1
ATOM 655 O O . SER A 1 84 ? -6.581 10.624 18.474 1.00 81.19 84 SER A O 1
ATOM 657 N N . ARG A 1 85 ? -5.270 11.164 16.734 1.00 88.12 85 ARG A N 1
ATOM 658 C CA . ARG A 1 85 ? -6.256 10.864 15.691 1.00 88.12 85 ARG A CA 1
ATOM 659 C C . ARG A 1 85 ? -6.274 9.384 15.325 1.00 88.12 85 ARG A C 1
ATOM 661 O O . ARG A 1 85 ? -7.208 8.956 14.650 1.00 88.12 85 ARG A O 1
ATOM 668 N N . ILE A 1 86 ? -5.262 8.606 15.707 1.00 90.94 86 ILE A N 1
ATOM 669 C CA . ILE A 1 86 ? -5.221 7.159 15.485 1.00 90.94 86 ILE A CA 1
ATOM 670 C C . ILE A 1 86 ? -6.073 6.475 16.557 1.00 90.94 86 ILE A C 1
ATOM 672 O O . ILE A 1 86 ? -5.928 6.712 17.752 1.00 90.94 86 ILE A O 1
ATOM 676 N N . THR A 1 87 ? -6.984 5.616 16.111 1.00 92.75 87 THR A N 1
ATOM 677 C CA . THR A 1 87 ? -7.879 4.851 16.995 1.00 92.75 87 THR A CA 1
ATOM 678 C C . THR A 1 87 ? -7.141 3.667 17.633 1.00 92.75 87 THR A C 1
ATOM 680 O O . THR A 1 87 ? -6.067 3.286 17.162 1.00 92.75 87 THR A O 1
ATOM 683 N N . LYS A 1 88 ? -7.684 3.049 18.691 1.00 92.50 88 LYS A N 1
ATOM 684 C CA . LYS A 1 88 ? -7.003 1.927 19.369 1.00 92.50 88 LYS A CA 1
ATOM 685 C C . LYS A 1 88 ? -6.853 0.727 18.434 1.00 92.50 88 LYS A C 1
ATOM 687 O O . LYS A 1 88 ? -5.751 0.200 18.275 1.00 92.50 88 LYS A O 1
ATOM 692 N N . ILE A 1 89 ? -7.939 0.353 17.756 1.00 95.38 89 ILE A N 1
ATOM 693 C CA . ILE A 1 89 ? -7.934 -0.675 16.711 1.00 95.38 89 ILE A CA 1
ATOM 694 C C . ILE A 1 89 ? -7.069 -0.216 15.538 1.00 95.38 89 ILE A C 1
ATOM 696 O O . ILE A 1 89 ? -6.286 -0.998 15.006 1.00 95.38 89 ILE A O 1
ATOM 700 N N . GLY A 1 90 ? -7.133 1.063 15.170 1.00 93.75 90 GLY A N 1
ATOM 701 C CA . GLY A 1 90 ? -6.298 1.624 14.115 1.00 93.75 90 GLY A CA 1
ATOM 702 C C . GLY A 1 90 ? -4.797 1.480 14.360 1.00 93.75 90 GLY A C 1
ATOM 703 O O . GLY A 1 90 ? -4.072 1.132 13.432 1.00 93.75 90 GLY A O 1
ATOM 704 N N . SER A 1 91 ? -4.331 1.700 15.589 1.00 92.94 91 SER A N 1
ATOM 705 C CA . SER A 1 91 ? -2.927 1.504 15.968 1.00 92.94 91 SER A CA 1
ATOM 706 C C . SER A 1 91 ? -2.505 0.042 15.781 1.00 92.94 91 SER A C 1
ATOM 708 O O . SER A 1 91 ? -1.528 -0.240 15.084 1.00 92.94 91 SER A O 1
ATOM 710 N N . PHE A 1 92 ? -3.314 -0.902 16.275 1.00 94.75 92 PHE A N 1
ATOM 711 C CA . PHE A 1 92 ? -3.081 -2.336 16.079 1.00 94.75 92 PHE A CA 1
ATOM 712 C C . PHE A 1 92 ? -3.015 -2.730 14.593 1.00 94.75 92 PHE A C 1
ATOM 714 O O . PHE A 1 92 ? -2.091 -3.435 14.177 1.00 94.75 92 PHE A O 1
ATOM 721 N N . LEU A 1 93 ? -3.958 -2.249 13.775 1.00 95.31 93 LEU A N 1
ATOM 722 C CA . LEU A 1 93 ? -4.003 -2.560 12.343 1.00 95.31 93 LEU A CA 1
ATOM 723 C C . LEU A 1 93 ? -2.760 -2.059 11.598 1.00 95.31 93 LEU A C 1
ATOM 725 O O . LEU A 1 93 ? -2.252 -2.769 10.736 1.00 95.31 93 LEU A O 1
ATOM 729 N N . ARG A 1 94 ? -2.240 -0.876 11.950 1.00 91.50 94 ARG A N 1
ATOM 730 C CA . ARG A 1 94 ? -1.020 -0.316 11.339 1.00 91.50 94 ARG A CA 1
ATOM 731 C C . ARG A 1 94 ? 0.220 -1.115 11.716 1.00 91.50 94 ARG A C 1
ATOM 733 O O . ARG A 1 94 ? 1.026 -1.437 10.846 1.00 91.50 94 ARG A O 1
ATOM 740 N N . ASN A 1 95 ? 0.347 -1.470 12.994 1.00 89.25 95 ASN A N 1
ATOM 741 C CA . ASN A 1 95 ? 1.500 -2.216 13.506 1.00 89.25 95 ASN A CA 1
ATOM 742 C C . ASN A 1 95 ? 1.594 -3.618 12.892 1.00 89.25 95 ASN A C 1
ATOM 744 O O . ASN A 1 95 ? 2.685 -4.146 12.693 1.00 89.25 95 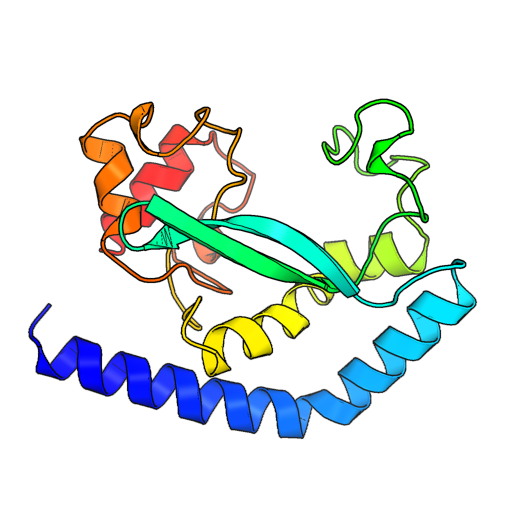ASN A O 1
ATOM 748 N N . THR A 1 96 ? 0.447 -4.197 12.541 1.00 91.75 96 THR A N 1
ATOM 749 C CA . THR A 1 96 ? 0.342 -5.510 11.891 1.00 91.75 96 THR A CA 1
ATOM 750 C C . THR A 1 96 ? 0.216 -5.431 10.366 1.00 91.75 96 THR A C 1
ATOM 752 O O . THR A 1 96 ? 0.210 -6.465 9.705 1.00 91.75 96 THR A O 1
ATOM 755 N N . SER A 1 97 ? 0.128 -4.224 9.789 1.00 91.25 97 SER A N 1
ATOM 756 C CA . SER A 1 97 ? -0.170 -3.977 8.364 1.00 91.25 97 SER A CA 1
ATOM 757 C C . SER A 1 97 ? -1.489 -4.591 7.869 1.00 91.25 97 SER A C 1
ATOM 759 O O . SER A 1 97 ? -1.728 -4.686 6.663 1.00 91.25 97 SER A O 1
ATOM 761 N N . LEU A 1 98 ? -2.377 -4.990 8.784 1.00 95.81 98 LEU A N 1
ATOM 762 C CA . LEU A 1 98 ? -3.699 -5.518 8.449 1.00 95.81 98 LEU A CA 1
ATOM 763 C C . LEU A 1 98 ? -4.589 -4.449 7.807 1.00 95.81 98 LEU A C 1
ATOM 765 O O . LEU A 1 98 ? -5.521 -4.788 7.076 1.00 95.81 98 LEU A O 1
ATOM 769 N N . ASP A 1 99 ? -4.286 -3.162 8.018 1.00 96.12 99 ASP A N 1
ATOM 770 C CA . ASP A 1 99 ? -4.992 -2.058 7.367 1.00 96.12 99 ASP A CA 1
ATOM 771 C C . ASP A 1 99 ? -4.868 -2.071 5.837 1.00 96.12 99 ASP A C 1
ATOM 773 O O . ASP A 1 99 ? -5.690 -1.473 5.138 1.00 96.12 99 ASP A O 1
ATOM 777 N N . GLU A 1 100 ? -3.862 -2.770 5.310 1.00 95.94 100 GLU A N 1
ATOM 778 C CA . GLU A 1 100 ? -3.539 -2.817 3.888 1.00 95.94 100 GLU A CA 1
ATOM 779 C C . GLU A 1 100 ? -4.235 -3.946 3.128 1.00 95.94 100 GLU A C 1
ATOM 781 O O . GLU A 1 100 ? -4.295 -3.883 1.902 1.00 95.94 100 GLU A O 1
ATOM 786 N N . LEU A 1 101 ? -4.821 -4.931 3.815 1.00 97.06 101 LEU A N 1
ATOM 787 C CA . LEU A 1 101 ? -5.480 -6.072 3.167 1.00 97.06 101 LEU A CA 1
ATOM 788 C C . LEU A 1 101 ? -6.584 -5.684 2.161 1.00 97.06 101 LEU A C 1
ATOM 790 O O . LEU A 1 101 ? -6.674 -6.334 1.118 1.00 97.06 101 LEU A O 1
ATOM 794 N N . PRO A 1 102 ? -7.383 -4.613 2.367 1.00 98.00 102 PRO A N 1
ATOM 795 C CA . PRO A 1 102 ? -8.349 -4.169 1.362 1.00 98.00 102 PRO A CA 1
ATOM 796 C C . PRO A 1 102 ? -7.735 -3.747 0.015 1.00 98.00 102 PRO A C 1
ATOM 798 O O . PRO A 1 102 ? -8.456 -3.665 -0.978 1.00 98.00 102 PRO A O 1
ATOM 801 N N . GLN A 1 103 ? -6.418 -3.536 -0.075 1.00 98.38 103 GLN A N 1
ATOM 802 C CA . GLN A 1 103 ? -5.744 -3.276 -1.352 1.00 98.38 103 GLN A CA 1
ATOM 803 C C . GLN A 1 103 ? -5.822 -4.476 -2.310 1.00 98.38 103 GLN A C 1
ATOM 805 O O . GLN A 1 103 ? -5.700 -4.291 -3.517 1.00 98.38 103 GLN A O 1
ATOM 810 N N . LEU A 1 104 ? -6.112 -5.691 -1.827 1.00 98.25 104 LEU A N 1
ATOM 811 C CA . LEU A 1 104 ? -6.377 -6.848 -2.693 1.00 98.25 104 LEU A CA 1
ATOM 812 C C . LEU A 1 104 ? -7.556 -6.595 -3.651 1.00 98.25 104 LEU A C 1
ATOM 814 O O . LEU A 1 104 ? -7.544 -7.068 -4.786 1.00 98.25 104 LEU A O 1
ATOM 818 N N . PHE A 1 105 ? -8.536 -5.773 -3.255 1.00 98.31 105 PHE A N 1
ATOM 819 C CA . PHE A 1 105 ? -9.611 -5.346 -4.156 1.00 98.31 105 PHE A CA 1
ATOM 820 C C . PHE A 1 105 ? -9.097 -4.423 -5.272 1.00 98.31 105 PHE A C 1
ATOM 822 O O . PHE A 1 105 ? -9.583 -4.499 -6.400 1.00 98.31 105 PHE A O 1
ATOM 829 N N . ASN A 1 106 ? -8.085 -3.588 -4.999 1.00 98.56 106 ASN A N 1
ATOM 830 C CA . ASN A 1 106 ? -7.409 -2.805 -6.038 1.00 98.56 106 ASN A CA 1
ATOM 831 C C . ASN A 1 106 ? -6.639 -3.703 -7.017 1.00 98.56 106 ASN A C 1
ATOM 833 O O . ASN A 1 106 ? -6.565 -3.370 -8.199 1.00 98.56 106 ASN A O 1
ATOM 837 N N . VAL A 1 107 ? -6.103 -4.837 -6.551 1.00 98.44 107 VAL A N 1
ATOM 838 C CA . VAL A 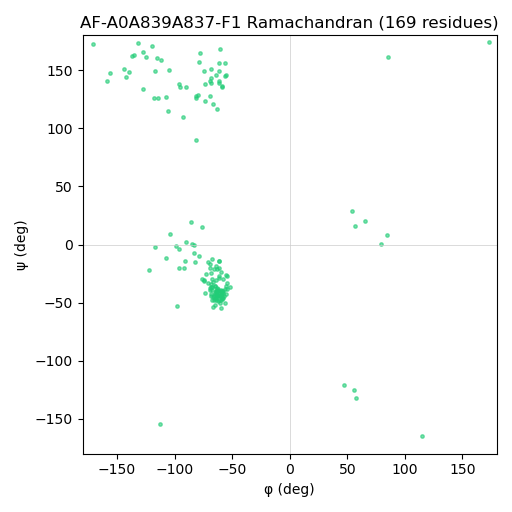1 107 ? -5.444 -5.819 -7.425 1.00 98.44 107 VAL A CA 1
ATOM 839 C C . VAL A 1 107 ? -6.450 -6.484 -8.362 1.00 98.44 107 VAL A C 1
ATOM 841 O O . VAL A 1 107 ? -6.232 -6.489 -9.570 1.00 98.44 107 VAL A O 1
ATOM 844 N N . ILE A 1 108 ? -7.594 -6.953 -7.846 1.00 98.00 108 ILE A N 1
ATOM 845 C CA . ILE A 1 108 ? -8.673 -7.513 -8.685 1.00 98.00 108 ILE A CA 1
ATOM 846 C C . ILE A 1 108 ? -9.163 -6.489 -9.718 1.00 98.00 108 ILE A C 1
ATOM 848 O O . ILE A 1 108 ? -9.406 -6.838 -10.871 1.00 98.00 108 ILE A O 1
ATOM 852 N N . LYS A 1 109 ? -9.275 -5.214 -9.326 1.00 97.38 109 LYS A N 1
ATOM 853 C CA . LYS A 1 109 ? -9.678 -4.119 -10.220 1.00 97.38 109 LYS A CA 1
ATOM 854 C C . LYS A 1 109 ? -8.629 -3.783 -11.293 1.00 97.38 109 LYS A C 1
ATOM 856 O O . LYS A 1 109 ? -8.960 -3.126 -12.276 1.00 97.38 109 LYS A O 1
ATOM 861 N N . GLY A 1 110 ? -7.384 -4.225 -11.118 1.00 96.94 110 GLY A N 1
ATOM 862 C CA . GLY A 1 110 ? -6.271 -3.942 -12.024 1.00 96.94 110 GLY A CA 1
ATOM 863 C C . GLY A 1 110 ? -5.558 -2.610 -11.768 1.00 96.94 110 GLY A C 1
ATOM 864 O O . GLY A 1 110 ? -4.693 -2.234 -12.556 1.00 96.94 110 GLY A O 1
ATOM 865 N N . ASP A 1 111 ? -5.883 -1.911 -10.673 1.00 97.94 111 ASP A N 1
ATOM 866 C CA . ASP A 1 111 ? -5.191 -0.680 -10.261 1.00 97.94 111 ASP A CA 1
ATOM 867 C C . ASP A 1 111 ? -3.815 -0.991 -9.633 1.00 97.94 111 ASP A C 1
ATOM 869 O O . ASP A 1 111 ? -2.888 -0.181 -9.686 1.00 97.94 111 ASP A O 1
ATOM 873 N N . MET A 1 112 ? -3.695 -2.162 -8.999 1.00 98.19 112 MET A N 1
ATOM 874 C CA . MET A 1 112 ? -2.514 -2.619 -8.264 1.00 98.19 112 MET A CA 1
ATOM 875 C C . MET A 1 112 ? -2.124 -4.048 -8.662 1.00 98.19 112 MET A C 1
ATOM 877 O O . MET A 1 112 ? -2.822 -4.736 -9.400 1.00 98.19 112 MET A O 1
ATOM 881 N N . SER A 1 113 ? -0.991 -4.488 -8.138 1.00 98.12 113 SER A N 1
ATOM 882 C CA . SER A 1 113 ? -0.436 -5.834 -8.215 1.00 98.12 113 SER A CA 1
ATOM 883 C C . SER A 1 113 ? -0.160 -6.346 -6.790 1.00 98.12 113 SER A C 1
ATOM 885 O O . SER A 1 113 ? -0.056 -5.542 -5.860 1.00 98.12 113 SER A O 1
ATOM 887 N N . ILE A 1 114 ? -0.016 -7.661 -6.576 1.00 97.44 114 ILE A N 1
ATOM 888 C CA . ILE A 1 114 ? 0.367 -8.185 -5.251 1.00 97.44 114 ILE A CA 1
ATOM 889 C C . ILE A 1 114 ? 1.775 -7.692 -4.896 1.00 97.44 114 ILE A C 1
ATOM 891 O O . ILE A 1 114 ? 2.005 -7.187 -3.797 1.00 97.44 114 ILE A O 1
ATOM 895 N N . VAL A 1 115 ? 2.700 -7.783 -5.857 1.00 97.06 115 VAL A N 1
ATOM 896 C CA . VAL A 1 115 ? 4.102 -7.360 -5.706 1.00 97.06 115 VAL A CA 1
ATOM 897 C C . VAL A 1 115 ? 4.433 -6.238 -6.685 1.00 97.06 115 VAL A C 1
ATOM 899 O O . VAL A 1 115 ? 4.224 -6.390 -7.890 1.00 97.06 115 VAL A O 1
ATOM 902 N N . GLY A 1 116 ? 4.952 -5.124 -6.181 1.00 96.75 116 GLY A N 1
ATOM 903 C CA . GLY A 1 116 ? 5.331 -3.953 -6.965 1.00 96.75 116 GLY A CA 1
ATOM 904 C C . GLY A 1 116 ? 5.743 -2.756 -6.097 1.00 96.75 116 GLY A C 1
ATOM 905 O O . GLY A 1 116 ? 5.624 -2.800 -4.870 1.00 96.75 116 GLY A O 1
ATOM 906 N N . PRO A 1 117 ? 6.216 -1.662 -6.713 1.00 96.81 117 PRO A N 1
ATOM 907 C CA . PRO A 1 117 ? 6.583 -0.440 -6.001 1.00 96.81 117 PRO A CA 1
ATOM 908 C C . PRO A 1 117 ? 5.431 0.121 -5.169 1.00 96.81 117 PRO A C 1
ATOM 910 O O . PRO A 1 117 ? 4.269 0.067 -5.578 1.00 96.81 117 PRO A O 1
ATOM 913 N N . ARG A 1 118 ? 5.725 0.703 -4.004 1.00 94.44 118 ARG A N 1
ATOM 914 C CA . ARG A 1 118 ? 4.664 1.256 -3.150 1.00 94.44 118 ARG A CA 1
ATOM 915 C C . ARG A 1 118 ? 4.026 2.500 -3.789 1.00 94.44 118 ARG A C 1
ATOM 917 O O . ARG A 1 118 ? 4.753 3.454 -4.072 1.00 94.44 118 ARG A O 1
ATOM 924 N N . PRO A 1 119 ? 2.694 2.583 -3.942 1.00 96.38 119 PRO A N 1
ATOM 925 C CA . PRO A 1 119 ? 2.069 3.764 -4.531 1.00 96.38 119 PRO A CA 1
ATOM 926 C C . PRO A 1 119 ? 2.246 4.993 -3.613 1.00 96.38 119 PRO A C 1
ATOM 928 O O . PRO A 1 119 ? 1.807 4.954 -2.455 1.00 96.38 119 PRO A O 1
ATOM 931 N N . PRO A 1 120 ? 2.879 6.089 -4.076 1.00 95.31 120 PRO A N 1
ATOM 932 C CA . PRO A 1 120 ? 3.016 7.315 -3.296 1.00 95.31 120 PRO A CA 1
ATOM 933 C C . PRO A 1 120 ? 1.710 8.122 -3.324 1.00 95.31 120 PRO A C 1
ATOM 935 O O . PRO A 1 120 ? 0.898 8.002 -4.248 1.00 95.31 120 PRO A O 1
ATOM 938 N N . VAL A 1 121 ? 1.514 8.974 -2.316 1.00 95.00 121 VAL A N 1
ATOM 939 C CA . VAL A 1 121 ? 0.473 10.014 -2.363 1.00 95.00 121 VAL A CA 1
ATOM 940 C C . VAL A 1 121 ? 0.755 10.965 -3.535 1.00 95.00 121 VAL A C 1
ATOM 942 O O . VAL A 1 121 ? 1.895 11.118 -3.969 1.00 95.00 121 VAL A O 1
ATOM 945 N N . THR A 1 122 ? -0.273 11.639 -4.042 1.00 95.94 122 THR A N 1
ATOM 946 C CA . THR A 1 122 ? -0.140 12.549 -5.195 1.00 95.94 122 THR A CA 1
ATOM 947 C C . THR A 1 122 ? 0.682 13.805 -4.903 1.00 95.94 122 THR A C 1
ATOM 949 O O . THR A 1 122 ? 1.053 14.513 -5.829 1.00 95.94 122 THR A O 1
ATOM 952 N N . TYR A 1 123 ? 0.977 14.094 -3.636 1.00 93.12 123 TYR A N 1
ATOM 953 C CA . TYR A 1 123 ? 1.645 15.321 -3.201 1.00 93.12 123 TYR A CA 1
ATOM 954 C C . TYR A 1 123 ? 3.016 15.102 -2.538 1.00 93.12 123 TYR A C 1
ATOM 956 O O . TYR A 1 123 ? 3.647 16.075 -2.140 1.00 93.12 123 TYR A O 1
ATOM 964 N N . HIS A 1 124 ? 3.470 13.856 -2.377 1.00 92.06 124 HIS A N 1
ATOM 965 C CA . HIS A 1 124 ? 4.711 13.511 -1.674 1.00 92.06 124 HIS A CA 1
ATOM 966 C C . HIS A 1 124 ? 5.228 12.119 -2.098 1.00 92.06 124 HIS A C 1
ATOM 968 O O . HIS A 1 124 ? 4.421 11.194 -2.229 1.00 92.06 124 HIS A O 1
ATOM 974 N N . PRO A 1 125 ? 6.550 11.909 -2.261 1.00 93.44 125 PRO A N 1
ATOM 975 C CA . PRO A 1 125 ? 7.651 12.857 -2.021 1.00 93.44 125 PRO A CA 1
ATOM 976 C C . PRO A 1 125 ? 7.710 14.036 -2.996 1.00 93.44 125 PRO A C 1
ATOM 978 O O . PRO A 1 125 ? 8.172 15.103 -2.616 1.00 93.44 125 PRO A O 1
ATOM 981 N N . TYR A 1 126 ? 7.157 13.880 -4.199 1.00 94.94 126 TYR A N 1
ATOM 982 C CA . TYR A 1 126 ? 7.036 14.956 -5.184 1.00 94.94 126 TYR A CA 1
ATOM 983 C C . TYR A 1 126 ? 5.563 15.256 -5.472 1.00 94.94 126 TYR A C 1
ATOM 985 O O . TYR A 1 126 ? 4.705 14.369 -5.395 1.00 94.94 126 TYR A O 1
ATOM 993 N N . LYS A 1 127 ? 5.262 16.517 -5.798 1.00 94.81 127 LYS A N 1
ATOM 994 C CA . LYS A 1 127 ? 3.898 16.988 -6.055 1.00 94.81 127 LYS A CA 1
ATOM 995 C C . LYS A 1 127 ? 3.462 16.641 -7.479 1.00 94.81 127 LYS A C 1
ATOM 997 O O . LYS A 1 127 ? 3.644 17.431 -8.392 1.00 94.81 127 LYS A O 1
ATOM 1002 N N . GLY A 1 128 ? 2.856 15.476 -7.662 1.00 94.56 128 GLY A N 1
ATOM 1003 C CA . GLY A 1 128 ? 2.409 14.968 -8.957 1.00 94.56 128 GLY A CA 1
ATOM 1004 C C . GLY A 1 128 ? 3.512 14.236 -9.721 1.00 94.56 128 GLY A C 1
ATOM 1005 O O . GLY A 1 128 ? 4.697 14.388 -9.426 1.00 94.56 128 GLY A O 1
ATOM 1006 N N . TYR A 1 129 ? 3.103 13.422 -10.696 1.00 96.56 129 TYR A N 1
ATOM 1007 C CA . TYR A 1 129 ? 3.999 12.576 -11.492 1.00 96.56 129 TYR A CA 1
ATOM 1008 C C . TYR A 1 129 ? 5.054 13.382 -12.264 1.00 96.56 129 TYR A C 1
ATOM 1010 O O . TYR A 1 129 ? 6.222 13.001 -12.276 1.00 96.56 129 TYR A O 1
ATOM 1018 N N . GLU A 1 130 ? 4.672 14.528 -12.831 1.00 96.81 130 GLU A N 1
ATOM 1019 C CA . GLU A 1 130 ? 5.569 15.342 -13.664 1.00 96.81 130 GLU A CA 1
ATOM 1020 C C . GLU A 1 130 ? 6.800 15.863 -12.922 1.00 96.81 130 GLU A C 1
ATOM 1022 O O . GLU A 1 130 ? 7.862 16.011 -13.518 1.00 96.81 130 GLU A O 1
ATOM 1027 N N . ASN A 1 131 ? 6.677 16.075 -11.610 1.00 96.88 131 ASN A N 1
ATOM 1028 C CA . ASN A 1 131 ? 7.749 16.608 -10.774 1.00 96.88 131 ASN A CA 1
ATOM 1029 C C . ASN A 1 131 ? 8.720 15.532 -10.261 1.00 96.88 131 ASN A C 1
ATOM 1031 O O . ASN A 1 131 ? 9.647 15.853 -9.518 1.00 96.88 131 ASN A O 1
ATOM 1035 N N . TYR A 1 132 ? 8.520 14.259 -10.617 1.00 97.00 132 TYR A N 1
ATOM 1036 C CA . TYR A 1 132 ? 9.503 13.223 -10.313 1.00 97.00 132 TYR A CA 1
ATOM 1037 C C . TYR A 1 132 ? 10.724 13.362 -11.232 1.00 97.00 132 TYR A C 1
ATOM 1039 O O . TYR A 1 132 ? 10.560 13.513 -12.442 1.00 97.00 132 TYR A O 1
ATOM 1047 N N . PRO A 1 133 ? 11.950 13.211 -10.704 1.00 96.88 133 PRO A N 1
ATOM 1048 C CA . PRO A 1 133 ? 13.129 13.018 -11.540 1.00 96.88 133 PRO A CA 1
ATOM 1049 C C . PRO A 1 133 ? 12.957 11.819 -12.484 1.00 96.88 133 PRO A C 1
ATOM 1051 O O . PRO A 1 133 ? 12.376 10.804 -12.095 1.00 96.88 133 PRO A O 1
ATOM 1054 N N . GLU A 1 134 ? 13.519 11.883 -13.693 1.00 96.12 134 GLU A N 1
ATOM 1055 C CA . GLU A 1 134 ? 13.366 10.820 -14.705 1.00 96.12 134 GLU A CA 1
ATOM 1056 C C . GLU A 1 134 ? 13.822 9.438 -14.212 1.00 96.12 134 GLU A C 1
ATOM 1058 O O . GLU A 1 134 ? 13.151 8.430 -14.444 1.00 96.12 134 GLU A O 1
ATOM 1063 N N . TRP A 1 135 ? 14.911 9.378 -13.437 1.00 96.25 135 TRP A N 1
ATOM 1064 C CA . TRP A 1 135 ? 15.360 8.124 -12.824 1.00 96.25 135 TRP A CA 1
ATOM 1065 C C . TRP A 1 135 ? 14.286 7.533 -11.896 1.00 96.25 135 TRP A C 1
ATOM 1067 O O . TRP A 1 135 ? 14.010 6.333 -11.947 1.00 96.25 135 TRP A O 1
ATOM 1077 N N . ALA A 1 136 ? 13.619 8.382 -11.108 1.00 96.56 136 ALA A N 1
ATOM 1078 C CA . ALA A 1 136 ? 12.584 7.995 -10.161 1.00 96.56 136 ALA A CA 1
ATOM 1079 C C . ALA A 1 136 ? 11.273 7.630 -10.866 1.00 96.56 136 ALA A C 1
ATOM 1081 O O . ALA A 1 136 ? 10.558 6.750 -10.385 1.00 96.56 136 ALA A O 1
ATOM 1082 N N . LYS A 1 137 ? 10.971 8.236 -12.027 1.00 97.50 137 LYS A N 1
ATOM 1083 C CA . LYS A 1 137 ? 9.793 7.889 -12.841 1.00 97.50 137 LYS A CA 1
ATOM 1084 C C . LYS A 1 137 ? 9.798 6.431 -13.298 1.00 97.50 137 LYS A C 1
ATOM 1086 O O . LYS A 1 137 ? 8.728 5.858 -13.503 1.00 97.50 137 LYS A O 1
ATOM 1091 N N . THR A 1 138 ? 10.973 5.799 -13.374 1.00 97.00 138 THR A N 1
ATOM 1092 C CA . THR A 1 138 ? 11.110 4.368 -13.684 1.00 97.00 138 THR A CA 1
ATOM 1093 C C . THR A 1 138 ? 10.228 3.503 -12.787 1.00 97.00 138 THR A C 1
ATOM 1095 O O . THR A 1 138 ? 9.606 2.580 -13.307 1.00 97.00 138 THR A O 1
ATOM 1098 N N . ARG A 1 139 ? 10.053 3.858 -11.501 1.00 96.12 139 ARG A N 1
ATOM 1099 C CA . ARG A 1 139 ? 9.188 3.131 -10.549 1.00 96.12 13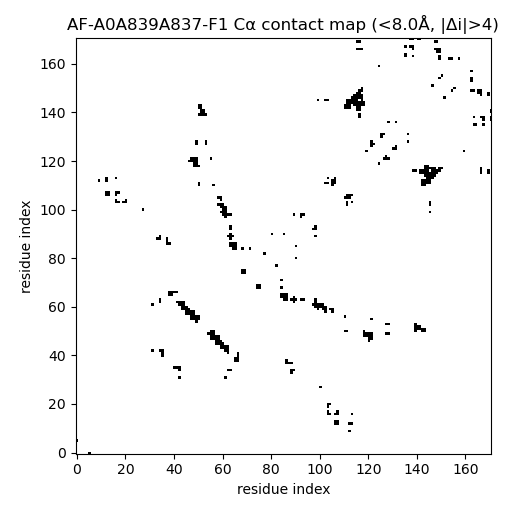9 ARG A CA 1
ATOM 1100 C C . ARG A 1 139 ? 7.734 2.969 -11.016 1.00 96.12 139 ARG A C 1
ATOM 1102 O O . ARG A 1 139 ? 7.053 2.038 -10.604 1.00 96.12 139 ARG A O 1
ATOM 1109 N N . PHE A 1 140 ? 7.248 3.868 -11.871 1.00 97.50 140 PHE A N 1
ATOM 1110 C CA . PHE A 1 140 ? 5.872 3.855 -12.366 1.00 97.50 140 PHE A CA 1
ATOM 1111 C C . PHE A 1 140 ? 5.701 3.036 -1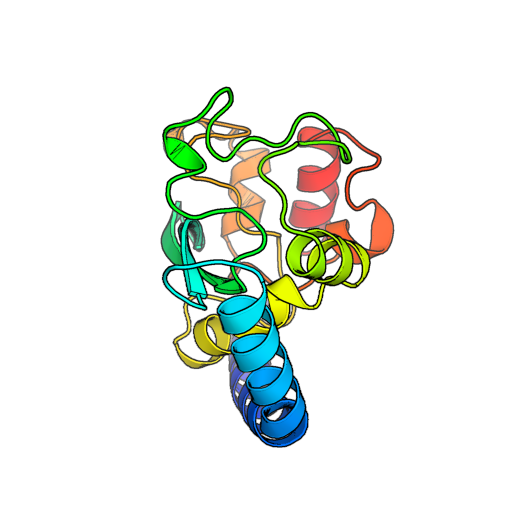3.652 1.00 97.50 140 PHE A C 1
ATOM 1113 O O . PHE A 1 140 ? 4.593 2.951 -14.163 1.00 97.50 140 PHE A O 1
ATOM 1120 N N . LYS A 1 141 ? 6.751 2.390 -14.178 1.00 95.88 141 LYS A N 1
ATOM 1121 C CA . LYS A 1 141 ? 6.630 1.513 -15.361 1.00 95.88 141 LYS A CA 1
ATOM 1122 C C . LYS A 1 141 ? 5.891 0.201 -15.064 1.00 95.88 141 LYS A C 1
ATOM 1124 O O . LYS A 1 141 ? 5.457 -0.488 -15.989 1.00 95.88 141 LYS A O 1
ATOM 1129 N N . MET A 1 142 ? 5.728 -0.138 -13.785 1.00 94.94 142 MET A N 1
ATOM 1130 C CA . MET A 1 142 ? 4.975 -1.296 -13.304 1.00 94.94 142 MET A CA 1
ATOM 1131 C C . MET A 1 142 ? 3.757 -0.863 -12.492 1.00 94.94 142 MET A C 1
ATOM 1133 O O . MET A 1 142 ? 3.691 0.258 -11.989 1.00 94.94 142 MET A O 1
ATOM 1137 N N . LEU A 1 143 ? 2.786 -1.771 -12.353 1.00 97.19 143 LEU A N 1
ATOM 1138 C CA . LEU A 1 143 ? 1.684 -1.558 -11.419 1.00 97.19 143 LEU A CA 1
ATOM 1139 C C . LEU A 1 143 ? 2.231 -1.452 -9.986 1.00 97.19 143 LEU A C 1
ATOM 1141 O O . LEU A 1 143 ? 3.115 -2.232 -9.615 1.00 97.19 143 LEU A O 1
ATOM 1145 N N . PRO A 1 144 ? 1.700 -0.523 -9.177 1.00 97.62 144 PRO A N 1
ATOM 1146 C CA . PRO A 1 144 ? 2.045 -0.446 -7.767 1.00 97.62 144 PRO A CA 1
ATOM 1147 C C . PRO A 1 144 ? 1.652 -1.728 -7.023 1.00 97.62 144 PRO A C 1
ATOM 1149 O O . PRO A 1 144 ? 0.680 -2.391 -7.382 1.00 97.62 144 PRO A O 1
ATOM 1152 N N . GLY A 1 145 ? 2.406 -2.069 -5.980 1.00 96.94 145 GLY A N 1
ATOM 1153 C CA . GLY A 1 145 ? 2.245 -3.303 -5.213 1.00 96.94 145 GLY A CA 1
ATOM 1154 C C . GLY A 1 145 ? 1.585 -3.117 -3.852 1.00 96.94 145 GLY A C 1
ATOM 1155 O O . GLY A 1 145 ? 1.789 -2.087 -3.203 1.00 96.94 145 GLY A O 1
ATOM 1156 N N . VAL A 1 146 ? 0.864 -4.146 -3.391 1.00 96.31 146 VAL A N 1
ATOM 1157 C CA . VAL A 1 146 ? 0.489 -4.287 -1.969 1.00 96.31 146 VAL A CA 1
ATOM 1158 C C . VAL A 1 146 ? 1.765 -4.409 -1.129 1.00 96.31 146 VAL A C 1
ATOM 1160 O O . VAL A 1 146 ? 1.984 -3.658 -0.180 1.00 96.31 146 VAL A O 1
ATOM 1163 N N . THR A 1 147 ? 2.673 -5.289 -1.553 1.00 95.06 147 THR A N 1
ATOM 1164 C CA . THR A 1 147 ? 4.052 -5.371 -1.056 1.00 95.06 147 THR A CA 1
ATOM 1165 C C . THR A 1 147 ? 5.047 -5.149 -2.194 1.00 95.06 147 THR A C 1
ATOM 1167 O O . THR A 1 147 ? 4.666 -5.088 -3.359 1.00 95.06 147 THR A O 1
ATOM 1170 N N . GLY A 1 148 ? 6.328 -5.016 -1.876 1.00 95.19 148 GLY A N 1
ATOM 1171 C CA . GLY A 1 148 ? 7.375 -4.720 -2.846 1.00 95.19 148 GLY A CA 1
ATOM 1172 C C . GLY A 1 148 ? 8.764 -4.852 -2.244 1.00 95.19 148 GLY A C 1
ATOM 1173 O O . GLY A 1 148 ? 8.9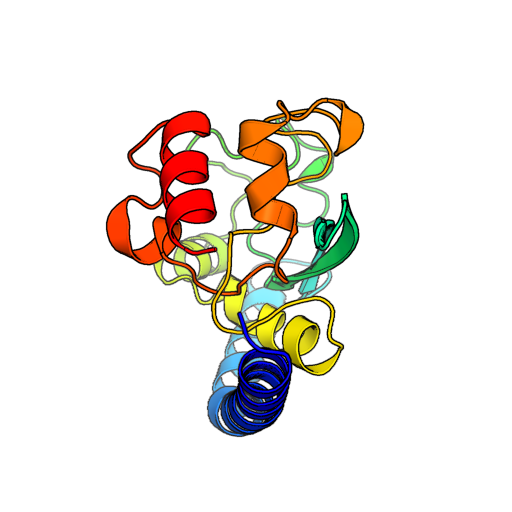16 -5.042 -1.036 1.00 95.19 148 GLY A O 1
ATOM 1174 N N . LEU A 1 149 ? 9.782 -4.750 -3.099 1.00 96.31 149 LEU A N 1
ATOM 1175 C CA . LEU A 1 149 ? 11.175 -4.927 -2.695 1.00 96.31 149 LEU A CA 1
ATOM 1176 C C . LEU A 1 149 ? 11.575 -3.924 -1.602 1.00 96.31 149 LEU A C 1
ATOM 1178 O O . LEU A 1 149 ? 12.095 -4.316 -0.561 1.00 96.31 149 LEU A O 1
ATOM 1182 N N . ALA A 1 150 ? 11.233 -2.644 -1.772 1.00 94.94 150 ALA A N 1
ATOM 1183 C CA . ALA A 1 150 ? 11.489 -1.628 -0.755 1.00 94.94 150 ALA A CA 1
ATOM 1184 C C . ALA A 1 150 ? 10.805 -1.963 0.587 1.00 94.94 150 ALA A C 1
ATOM 1186 O O . ALA A 1 150 ? 11.412 -1.794 1.646 1.00 94.94 150 ALA A O 1
ATOM 1187 N N . GLN A 1 151 ? 9.569 -2.481 0.563 1.00 91.75 151 GLN A N 1
ATOM 1188 C CA . GLN A 1 151 ? 8.804 -2.847 1.762 1.00 91.75 151 GLN A CA 1
ATOM 1189 C C . GLN A 1 151 ? 9.390 -4.044 2.524 1.00 91.75 151 GLN A C 1
ATOM 1191 O O . GLN A 1 151 ? 9.217 -4.120 3.739 1.00 91.75 151 GLN A O 1
ATOM 1196 N N . ILE A 1 152 ? 10.065 -4.981 1.856 1.00 92.81 152 ILE A N 1
ATOM 1197 C CA . ILE A 1 152 ? 10.685 -6.130 2.539 1.00 92.81 152 ILE A CA 1
ATOM 1198 C C . ILE A 1 152 ? 12.140 -5.872 2.937 1.00 92.81 152 ILE A C 1
ATOM 1200 O O . ILE A 1 152 ? 12.640 -6.540 3.834 1.00 92.81 152 ILE A O 1
ATOM 1204 N N . THR A 1 153 ? 12.811 -4.903 2.307 1.00 93.56 153 THR A N 1
ATOM 1205 C CA . THR A 1 153 ? 14.226 -4.610 2.578 1.00 93.56 153 THR A CA 1
ATOM 1206 C C . THR A 1 153 ? 14.418 -3.446 3.548 1.00 93.56 153 THR A C 1
ATOM 1208 O O . THR A 1 153 ? 15.131 -3.591 4.534 1.00 93.56 153 THR A O 1
ATOM 1211 N N . VAL A 1 154 ? 13.814 -2.284 3.278 1.00 90.81 154 VAL A N 1
ATOM 1212 C CA . VAL A 1 154 ? 14.119 -1.035 4.009 1.00 90.81 154 VAL A CA 1
ATOM 1213 C C . VAL A 1 154 ? 12.904 -0.395 4.684 1.00 90.81 154 VAL A C 1
ATOM 1215 O O . VAL A 1 154 ? 13.053 0.359 5.638 1.00 90.81 154 VAL A O 1
ATOM 1218 N N . ARG A 1 155 ? 11.675 -0.690 4.245 1.00 84.38 155 ARG A N 1
ATOM 1219 C CA . ARG A 1 155 ? 10.440 -0.101 4.800 1.00 84.38 155 ARG A CA 1
ATOM 1220 C C . ARG A 1 155 ? 10.550 1.422 4.944 1.00 84.38 155 ARG A C 1
ATOM 1222 O O . ARG A 1 155 ? 10.740 2.119 3.956 1.00 84.38 155 ARG A O 1
ATOM 1229 N N . ASN A 1 156 ? 10.405 1.935 6.165 1.00 82.81 156 ASN A N 1
ATOM 1230 C CA . ASN A 1 156 ? 10.454 3.353 6.505 1.00 82.81 156 ASN A CA 1
ATOM 1231 C C . ASN A 1 156 ? 11.780 3.761 7.167 1.00 82.81 156 ASN A C 1
ATOM 1233 O O . ASN A 1 156 ? 11.864 4.884 7.651 1.00 82.81 156 ASN A O 1
ATOM 1237 N N . SER A 1 157 ? 12.795 2.886 7.202 1.00 87.38 157 SER A N 1
ATOM 1238 C CA . SER A 1 157 ? 14.073 3.179 7.872 1.00 87.38 157 SER A CA 1
ATOM 1239 C C . SER A 1 157 ? 15.007 4.077 7.056 1.00 87.38 157 SER A C 1
ATOM 1241 O O . SER A 1 157 ? 16.010 4.550 7.582 1.00 87.38 157 SER A O 1
ATOM 1243 N N . VAL A 1 158 ? 14.686 4.328 5.783 1.00 91.25 158 VAL A N 1
ATOM 1244 C CA . VAL A 1 158 ? 15.496 5.144 4.867 1.00 91.25 158 VAL A CA 1
ATOM 1245 C C . VAL A 1 158 ? 14.669 6.250 4.208 1.00 91.25 158 VAL A C 1
ATOM 1247 O O . VAL A 1 158 ? 13.432 6.231 4.223 1.00 91.25 158 VAL A O 1
ATOM 1250 N N . SER A 1 159 ? 15.361 7.220 3.601 1.00 92.88 159 SER A N 1
ATOM 1251 C CA . SER A 1 159 ? 14.734 8.339 2.889 1.00 92.88 159 SER A CA 1
ATOM 1252 C C . SER A 1 159 ? 13.860 7.876 1.714 1.00 92.88 159 SER A C 1
ATOM 1254 O O . SER A 1 159 ? 13.863 6.709 1.305 1.00 92.88 159 SER A O 1
ATOM 1256 N N . TRP A 1 160 ? 13.054 8.784 1.161 1.00 92.50 160 TRP A N 1
ATOM 1257 C CA . TRP A 1 160 ? 12.244 8.463 -0.018 1.00 92.50 160 TRP A CA 1
ATOM 1258 C C . TRP A 1 160 ? 13.094 8.133 -1.239 1.00 92.50 160 TRP A C 1
ATOM 1260 O O . TRP A 1 160 ? 12.780 7.178 -1.941 1.00 92.50 160 TRP A O 1
ATOM 1270 N N . GLU A 1 161 ? 14.195 8.842 -1.445 1.00 93.50 161 GLU A N 1
ATOM 1271 C CA . GLU A 1 161 ? 15.132 8.612 -2.543 1.00 93.50 161 GLU A CA 1
ATOM 1272 C C . GLU A 1 161 ? 15.699 7.191 -2.466 1.00 93.50 161 GLU A C 1
ATOM 1274 O O . GLU A 1 161 ? 15.619 6.441 -3.437 1.00 93.50 161 GLU A O 1
ATOM 1279 N N . LYS A 1 162 ? 16.150 6.767 -1.277 1.00 94.50 162 LYS A N 1
ATOM 1280 C CA . LYS A 1 162 ? 16.656 5.405 -1.056 1.00 94.50 162 LYS A CA 1
ATOM 1281 C C . LYS A 1 162 ? 15.592 4.328 -1.219 1.00 94.50 162 LYS A C 1
ATOM 1283 O O . LYS A 1 162 ? 15.887 3.264 -1.751 1.00 94.50 162 LYS A O 1
ATOM 1288 N N . ARG A 1 163 ? 14.344 4.586 -0.823 1.00 95.06 163 ARG A N 1
ATOM 1289 C CA . ARG A 1 163 ? 13.228 3.672 -1.129 1.00 95.06 163 ARG A CA 1
ATOM 1290 C C . ARG A 1 163 ? 12.993 3.544 -2.631 1.00 95.06 163 ARG A C 1
ATOM 1292 O O . ARG A 1 163 ? 12.796 2.433 -3.114 1.00 95.06 163 ARG A O 1
ATOM 1299 N N . ILE A 1 164 ? 13.032 4.660 -3.359 1.00 96.12 164 ILE A N 1
ATOM 1300 C CA . ILE A 1 164 ? 12.825 4.663 -4.808 1.00 96.12 164 ILE A CA 1
ATOM 1301 C C . ILE A 1 164 ? 13.952 3.902 -5.515 1.00 96.12 164 ILE A C 1
ATOM 1303 O O . ILE A 1 164 ? 13.665 3.190 -6.467 1.00 96.12 164 ILE A O 1
ATOM 1307 N N . GLU A 1 165 ? 15.200 3.957 -5.038 1.00 96.44 165 GLU A N 1
ATOM 1308 C CA . GLU A 1 165 ? 16.286 3.119 -5.578 1.00 96.44 165 GLU A CA 1
ATOM 1309 C C . GLU A 1 165 ? 15.933 1.617 -5.535 1.00 96.44 165 GLU A C 1
ATOM 1311 O O . GLU A 1 165 ? 16.136 0.907 -6.520 1.00 96.44 165 GLU A O 1
ATOM 1316 N N . TRP A 1 166 ? 15.334 1.132 -4.439 1.00 97.25 166 TRP A N 1
ATOM 1317 C CA . TRP A 1 166 ? 14.855 -0.255 -4.338 1.00 97.25 166 TRP A CA 1
ATOM 1318 C C . TRP A 1 166 ? 13.648 -0.540 -5.235 1.00 97.25 166 TRP A C 1
ATOM 1320 O O . TRP A 1 166 ? 13.570 -1.618 -5.822 1.00 97.25 166 TRP A O 1
ATOM 1330 N N . ASP A 1 167 ? 12.725 0.413 -5.374 1.00 96.56 167 ASP A N 1
ATOM 1331 C CA . ASP A 1 167 ? 11.606 0.288 -6.314 1.00 96.56 167 ASP A CA 1
ATOM 1332 C C . ASP A 1 167 ? 12.090 0.212 -7.768 1.00 96.56 167 ASP A C 1
ATOM 1334 O O . ASP A 1 167 ? 11.556 -0.564 -8.553 1.00 96.56 167 ASP A O 1
ATOM 1338 N N . VAL A 1 168 ? 13.100 1.003 -8.133 1.00 96.19 168 VAL A N 1
ATOM 1339 C CA . VAL A 1 168 ? 13.706 0.995 -9.470 1.00 96.19 168 VAL A CA 1
ATOM 1340 C C . VAL A 1 168 ? 14.476 -0.302 -9.698 1.00 96.19 168 VAL A C 1
ATOM 1342 O O . VAL A 1 168 ? 14.361 -0.877 -10.770 1.00 96.19 168 VAL A O 1
ATOM 1345 N N . LYS A 1 169 ? 15.186 -0.815 -8.685 1.00 96.06 169 LYS A N 1
ATOM 1346 C CA . LYS A 1 169 ? 15.878 -2.113 -8.748 1.00 96.06 169 LYS A CA 1
ATOM 1347 C C . LYS A 1 169 ? 14.928 -3.297 -8.971 1.00 96.06 169 LYS A C 1
ATOM 1349 O O . LYS A 1 169 ? 15.356 -4.327 -9.481 1.00 96.06 169 LYS A O 1
ATOM 1354 N N . TYR A 1 170 ? 13.670 -3.179 -8.550 1.00 94.12 170 TYR A N 1
ATOM 1355 C CA . TYR A 1 170 ? 12.653 -4.209 -8.765 1.00 94.12 170 TYR A CA 1
ATOM 1356 C C . TYR A 1 170 ? 12.180 -4.303 -10.229 1.00 94.12 170 TYR A C 1
ATOM 1358 O O . TYR A 1 170 ? 11.690 -5.357 -10.635 1.00 94.12 170 TYR A O 1
ATOM 1366 N N . ILE A 1 171 ? 12.284 -3.213 -10.993 1.00 91.38 171 ILE A N 1
ATOM 1367 C CA . ILE A 1 171 ? 11.737 -3.082 -12.355 1.00 91.38 171 ILE A CA 1
ATOM 1368 C C . ILE A 1 171 ? 12.722 -3.583 -13.402 1.00 91.38 171 ILE A C 1
ATOM 1370 O O . ILE A 1 171 ? 12.247 -4.276 -14.336 1.00 91.38 171 ILE A O 1
#

Foldseek 3Di:
DPPVVVVVQLVCQQVVLVVLCVVCVVVLVVLLVVLVVQADDHQWDWAWWQWAPQDIDIAIFGDQFYPPQLVDDPRPDDPDLPPPRGTPSSSVCVVVVVRLSSNSVVSNVVQAGQEAQATDHCPPPHNGLVRDDPLLNLSNNDGHHSYYQLCVPPNPVDDPVVSSVRRNVRD

Solvent-accessible surface area (backbone atoms only — not comparable to full-atom values): 9312 Å² total; per-residue (Å²): 130,58,74,65,56,56,49,53,48,52,53,49,30,36,55,50,30,51,52,49,49,63,72,41,40,66,58,53,50,52,52,43,51,51,41,51,72,76,38,73,73,72,50,65,36,75,44,65,22,35,25,40,80,51,41,75,45,72,46,42,24,47,42,34,51,44,70,67,33,65,80,44,90,70,29,87,57,78,90,54,96,82,42,85,51,47,35,78,66,21,50,55,26,58,79,68,51,58,28,50,59,50,32,40,59,36,21,63,72,62,65,28,26,57,66,21,30,73,58,39,47,49,66,39,98,37,66,37,64,86,63,43,54,73,77,62,48,53,38,23,78,42,46,18,16,78,41,28,61,27,62,76,74,51,56,82,82,54,56,70,70,60,37,44,52,35,26,40,72,69,104

InterPro domains:
  IPR003362 Bacterial sugar transferase [PF02397] (9-171)

pLDDT: mean 92.88, std 7.64, range [63.38, 98.56]

Nearest PDB structures (foldseek):
  8e37-assembly3_C  TM=8.318E-01  e=9.214E-15  Campylobacter concisus 13826
  8g1n-assembly2_B  TM=8.358E-01  e=1.490E-14  Campylobacter concisus 13826
  8g1n-assembly1_A  TM=8.453E-01  e=3.064E-14  Campylobacter concisus 13826
  8t53-assembly1_B  TM=9.040E-01  e=2.669E-10  Salmonella enterica subsp. enterica serovar Typhimurium

Radius of gyration: 16.4 Å; Cα contacts (8 Å, |Δi|>4): 249; chains: 1; bounding box: 35×36×42 Å